Protein AF-A0A2D0CF47-F1 (afdb_monomer_lite)

Sequence (67 aa):
LKEYKIFQSMSRKGNCLDNSLMENFFGLLKQEIFHGKVYNCFVELKSAIDSYIYYYNNERIKQKLNW

Radius of gyration: 16.0 Å; chains: 1; bounding box: 42×30×42 Å

InterPro domains:
  IPR001584 Integrase, catalytic core [PF13333] (23-62)
  IPR012337 Ribonuclease H-like superfamily [SSF53098] (1-66)
  IPR036397 Ribonuclease H superfamily [G3DSA:3.30.420.10] (1-67)
  IPR050900 Transposase IS3/IS150/IS904 [PTHR46889] (1-66)

Foldseek 3Di:
DVVVVDDDDDDPVVDCVVPVVVVVVVVCLCVPQPPPDDDPDPVRVVVSVVVVVCCVVPPDDDDPPPD

Secondary structure (DSSP, 8-state):
-TTTT-----PPTT--HHHHHHHHHHHHHIIIIITT---SSHHHHHHHHHHHHHHHHHT--------

Structure (mmCIF, N/CA/C/O backbone):
data_AF-A0A2D0CF47-F1
#
_entry.id   AF-A0A2D0CF47-F1
#
loop_
_atom_site.group_PDB
_atom_site.id
_atom_site.type_symbol
_atom_site.label_atom_id
_atom_site.label_alt_id
_atom_site.label_comp_id
_atom_site.label_asym_id
_atom_site.label_entity_id
_atom_site.label_seq_id
_atom_site.pdbx_PDB_ins_code
_atom_site.Cartn_x
_atom_site.Cartn_y
_atom_site.Cartn_z
_atom_site.occupancy
_atom_site.B_iso_or_equiv
_atom_site.auth_seq_id
_atom_site.auth_comp_id
_atom_site.auth_asym_id
_atom_site.auth_atom_id
_atom_site.pdbx_PDB_model_num
ATOM 1 N N . LEU A 1 1 ? -22.546 6.585 2.580 1.00 72.88 1 LEU A N 1
ATOM 2 C CA . LEU A 1 1 ? -21.904 6.397 3.909 1.00 72.88 1 LEU A CA 1
ATOM 3 C C . LEU A 1 1 ? -22.930 6.142 5.011 1.00 72.88 1 LEU A C 1
ATOM 5 O O . LEU A 1 1 ? -22.936 5.036 5.529 1.00 72.88 1 LEU A O 1
ATOM 9 N N . LYS A 1 2 ? -23.847 7.081 5.308 1.00 81.00 2 LYS A N 1
ATOM 10 C CA . LYS A 1 2 ? -24.906 6.876 6.323 1.00 81.00 2 LYS A CA 1
ATOM 11 C C . LYS A 1 2 ? -25.812 5.668 6.052 1.00 81.00 2 LYS A C 1
ATOM 13 O O . LYS A 1 2 ? -26.125 4.941 6.983 1.00 81.00 2 LYS A O 1
ATOM 18 N N . GLU A 1 3 ? -26.172 5.435 4.792 1.00 93.94 3 GLU A N 1
ATOM 19 C CA . GLU A 1 3 ? -26.976 4.277 4.370 1.00 93.94 3 GLU A CA 1
ATOM 20 C C . GLU A 1 3 ? -26.303 2.936 4.704 1.00 93.94 3 GLU A C 1
ATOM 22 O O . GLU A 1 3 ? -26.931 2.039 5.252 1.00 93.94 3 GLU A O 1
ATOM 27 N N . TYR A 1 4 ? -24.987 2.851 4.500 1.00 93.81 4 TYR A N 1
ATOM 28 C CA . TYR A 1 4 ? -24.170 1.688 4.859 1.00 93.81 4 TYR A CA 1
ATOM 29 C C . TYR A 1 4 ? -23.711 1.693 6.326 1.00 93.81 4 TYR A C 1
ATOM 31 O O . TYR A 1 4 ? -22.876 0.879 6.708 1.00 93.81 4 TYR A O 1
ATOM 39 N N . LYS A 1 5 ? -24.211 2.626 7.152 1.00 92.12 5 LYS A N 1
ATOM 40 C CA . LYS A 1 5 ? -23.790 2.838 8.551 1.00 92.12 5 LYS A CA 1
ATOM 41 C C . LYS A 1 5 ? -22.274 3.026 8.722 1.00 92.12 5 LYS A C 1
ATOM 43 O O . LYS A 1 5 ? -21.715 2.702 9.765 1.00 92.12 5 LYS A O 1
ATOM 48 N N . ILE A 1 6 ? -21.613 3.581 7.706 1.00 90.38 6 ILE A N 1
ATOM 49 C CA . ILE A 1 6 ? -20.195 3.939 7.757 1.00 90.38 6 ILE A CA 1
ATOM 5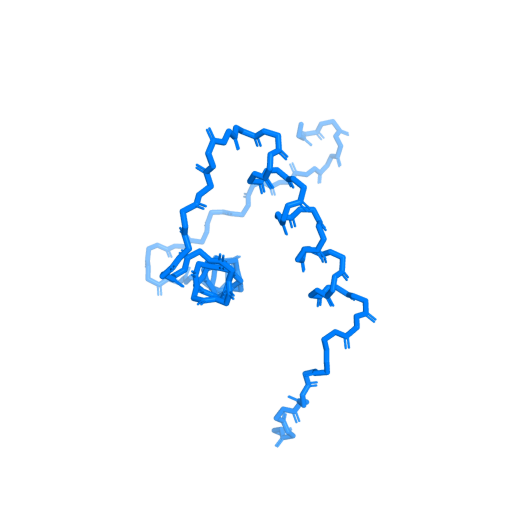0 C C . ILE A 1 6 ? -20.094 5.388 8.228 1.00 90.38 6 ILE A C 1
ATOM 52 O O . ILE A 1 6 ? -20.611 6.303 7.577 1.00 90.38 6 ILE A O 1
ATOM 56 N N . PHE A 1 7 ? -19.411 5.589 9.351 1.00 86.75 7 PHE A N 1
ATOM 57 C CA . PHE A 1 7 ? -19.151 6.900 9.936 1.00 86.75 7 PHE A CA 1
ATOM 58 C C . PHE A 1 7 ? -17.700 7.294 9.676 1.00 86.75 7 PHE A C 1
ATOM 60 O O . PHE A 1 7 ? -16.796 6.474 9.808 1.00 86.75 7 PHE A O 1
ATOM 67 N N . GLN A 1 8 ? -17.479 8.547 9.286 1.00 83.19 8 GLN A N 1
ATOM 68 C CA . GLN A 1 8 ? -16.123 9.062 9.120 1.00 83.19 8 GLN A CA 1
ATOM 69 C C . GLN A 1 8 ? -15.496 9.239 10.504 1.00 83.19 8 GLN A C 1
ATOM 71 O O . GLN A 1 8 ? -16.028 9.994 11.320 1.00 83.19 8 GLN A O 1
ATOM 76 N N . SER A 1 9 ? -14.383 8.551 10.762 1.00 78.56 9 SER A N 1
ATOM 77 C CA . SER A 1 9 ? -13.563 8.831 11.937 1.00 78.56 9 SER A CA 1
ATOM 78 C C . SER A 1 9 ? -12.671 10.024 11.627 1.00 78.56 9 SER A C 1
ATOM 80 O O . SER A 1 9 ? -11.776 9.940 10.789 1.00 78.56 9 SER A O 1
ATOM 82 N N . MET A 1 10 ? -12.947 11.152 12.274 1.00 78.69 10 MET A N 1
ATOM 83 C CA . MET A 1 10 ? -12.067 12.315 12.253 1.00 78.69 10 MET A CA 1
ATOM 84 C C . MET A 1 10 ? -11.354 12.360 13.598 1.00 78.69 10 MET A C 1
ATOM 86 O O . MET A 1 10 ? -11.877 12.904 14.575 1.00 78.69 10 MET A O 1
ATOM 90 N N . SER A 1 11 ? -10.175 11.745 13.674 1.00 71.31 11 SER A N 1
ATOM 91 C CA . SER A 1 11 ? -9.339 11.843 14.866 1.00 71.31 11 SER A CA 1
ATOM 92 C C . SER A 1 11 ? -8.950 13.313 15.110 1.00 71.31 11 SER A C 1
ATOM 94 O O . SER A 1 11 ? -8.788 14.104 14.176 1.00 71.31 11 SER A O 1
ATOM 96 N N . ARG A 1 12 ? -8.811 13.718 16.378 1.00 75.69 12 ARG A N 1
ATOM 97 C CA . ARG A 1 12 ? -8.366 15.083 16.717 1.00 75.69 12 ARG A CA 1
ATOM 98 C C . ARG A 1 12 ? -6.951 15.324 16.184 1.00 75.69 12 ARG A C 1
ATOM 100 O O . ARG A 1 12 ? -6.135 14.408 16.151 1.00 75.69 12 ARG A O 1
A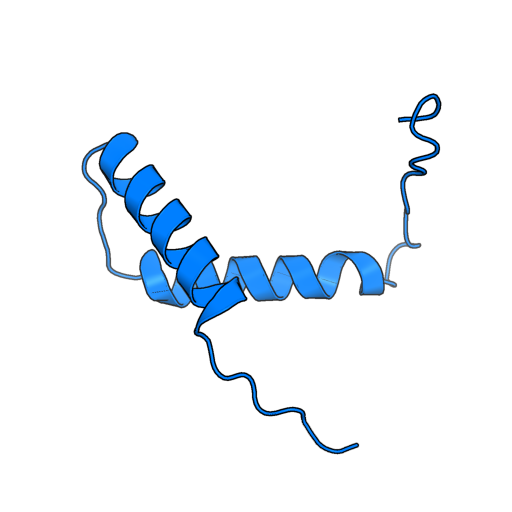TOM 107 N N . LYS A 1 13 ? -6.629 16.573 15.834 1.00 74.00 13 LYS A N 1
ATOM 108 C CA . LYS A 1 13 ? -5.264 16.971 15.450 1.00 74.00 13 LYS A CA 1
ATOM 109 C C . LYS A 1 13 ? -4.262 16.500 16.519 1.00 74.00 13 LYS A C 1
ATOM 111 O O . LYS A 1 13 ? -4.446 16.802 17.694 1.00 74.00 13 LYS A O 1
ATOM 116 N N . GLY A 1 14 ? -3.235 15.754 16.106 1.00 72.19 14 GLY A N 1
ATOM 117 C CA . GLY A 1 14 ? -2.240 15.145 17.004 1.00 72.19 14 GLY A CA 1
ATOM 118 C C . GLY A 1 14 ? -2.557 13.715 17.464 1.00 72.19 14 GLY A C 1
ATOM 119 O O . GLY A 1 14 ? -1.717 13.094 18.103 1.00 72.19 14 GLY A O 1
ATOM 120 N N . ASN A 1 15 ? -3.722 13.168 17.113 1.00 71.38 15 ASN A N 1
ATOM 121 C CA . ASN A 1 15 ? -4.068 11.769 17.333 1.00 71.38 15 ASN A CA 1
ATOM 122 C C . ASN A 1 15 ? -4.247 11.093 15.969 1.00 71.38 15 ASN A C 1
ATOM 124 O O . ASN A 1 15 ? -5.296 11.232 15.357 1.00 71.38 15 ASN A O 1
ATOM 128 N N . CYS A 1 16 ? -3.215 10.421 15.460 1.00 72.62 16 CYS A N 1
ATOM 129 C CA . CYS A 1 16 ? -3.221 9.818 14.124 1.00 72.62 16 CYS A CA 1
ATOM 130 C C . CYS A 1 16 ? -3.456 8.304 14.140 1.00 72.62 16 CYS A C 1
ATOM 132 O O . CYS A 1 16 ? -3.110 7.646 13.166 1.00 72.62 16 CYS A O 1
ATOM 134 N N . LEU A 1 17 ? -4.028 7.733 15.209 1.00 74.94 17 LEU A N 1
ATOM 135 C CA . LEU A 1 17 ? -4.191 6.277 15.335 1.00 74.94 17 LEU A CA 1
ATOM 136 C C . LEU A 1 17 ? -4.864 5.661 14.097 1.00 74.94 17 LEU A C 1
ATOM 138 O O . LEU A 1 17 ? -4.349 4.688 13.551 1.00 74.94 17 LEU A O 1
ATOM 142 N N . ASP A 1 18 ? -5.905 6.315 13.579 1.00 79.94 18 ASP A N 1
ATOM 143 C CA . ASP A 1 18 ? -6.650 5.845 12.406 1.00 79.94 18 ASP A CA 1
ATOM 144 C C . ASP A 1 18 ? -5.857 5.985 11.091 1.00 79.94 18 ASP A C 1
ATOM 146 O O . ASP A 1 18 ? -6.058 5.217 10.152 1.00 79.94 18 ASP A O 1
ATOM 150 N N . ASN A 1 19 ? -4.929 6.946 11.014 1.00 83.81 19 ASN A N 1
ATOM 151 C CA . ASN A 1 19 ? -4.154 7.238 9.803 1.00 83.81 19 ASN A CA 1
ATOM 152 C C . ASN A 1 19 ? -2.782 6.545 9.780 1.00 83.81 19 ASN A C 1
ATOM 154 O O . ASN A 1 19 ? -2.266 6.219 8.715 1.00 83.81 19 ASN A O 1
ATOM 158 N N . SER A 1 20 ? -2.199 6.286 10.950 1.00 87.44 20 SER A N 1
ATOM 159 C CA . SER A 1 20 ? -0.819 5.814 11.114 1.00 87.44 20 SER A CA 1
ATOM 160 C C . SER A 1 20 ? -0.545 4.488 10.398 1.00 87.44 20 SER A C 1
ATOM 162 O O . SER A 1 20 ? 0.517 4.303 9.804 1.00 87.44 20 SER A O 1
ATOM 164 N N . LEU A 1 21 ? -1.524 3.579 10.383 1.00 87.06 21 LEU A N 1
ATOM 165 C CA . LEU A 1 21 ? -1.436 2.310 9.660 1.00 87.06 21 LEU A CA 1
ATOM 166 C C . LEU A 1 21 ? -1.359 2.521 8.144 1.00 87.06 21 LEU A C 1
ATOM 168 O O . LEU A 1 21 ? -0.545 1.884 7.473 1.00 87.06 21 LEU A O 1
ATOM 172 N N . MET A 1 22 ? -2.178 3.430 7.610 1.00 91.50 22 MET A N 1
ATOM 173 C CA . MET A 1 22 ? -2.177 3.743 6.182 1.00 91.50 22 MET A CA 1
ATOM 174 C C . MET A 1 22 ? -0.933 4.531 5.777 1.00 91.50 22 MET A C 1
ATOM 176 O O . MET A 1 22 ? -0.352 4.241 4.734 1.00 91.50 22 MET A O 1
ATOM 180 N N . GLU A 1 23 ? -0.462 5.464 6.608 1.00 92.00 23 GLU A N 1
ATOM 181 C CA . GLU A 1 23 ? 0.819 6.151 6.393 1.00 92.00 23 GLU A CA 1
ATOM 182 C C . GLU A 1 23 ? 1.981 5.157 6.328 1.00 92.00 23 GLU A C 1
ATOM 184 O O . GLU A 1 23 ? 2.799 5.228 5.409 1.00 92.00 23 GLU A O 1
ATOM 189 N N . ASN A 1 24 ? 2.020 4.188 7.249 1.00 91.88 24 ASN A N 1
ATOM 190 C CA . ASN A 1 24 ? 3.023 3.128 7.232 1.00 91.88 24 ASN A CA 1
ATOM 191 C C . ASN A 1 24 ? 2.950 2.300 5.943 1.00 91.88 24 ASN A C 1
ATOM 193 O O . ASN A 1 24 ? 3.974 2.099 5.292 1.00 91.88 24 ASN A O 1
ATOM 197 N N . PHE A 1 25 ? 1.750 1.868 5.545 1.00 94.06 25 PHE A N 1
ATOM 198 C CA . PHE A 1 25 ? 1.550 1.127 4.301 1.00 94.06 25 PHE A CA 1
ATOM 199 C C . PHE A 1 25 ? 2.059 1.903 3.079 1.00 94.06 25 PHE A C 1
ATOM 201 O O . PHE A 1 25 ? 2.836 1.368 2.289 1.00 94.06 25 PHE A O 1
ATOM 208 N N . PHE A 1 26 ? 1.682 3.177 2.934 1.00 94.88 26 PHE A N 1
ATOM 209 C CA . PHE A 1 26 ? 2.117 3.988 1.795 1.00 94.88 26 PHE A CA 1
ATOM 210 C C . PHE A 1 26 ? 3.619 4.281 1.810 1.00 94.88 26 PHE A C 1
ATOM 212 O O . PHE A 1 26 ? 4.223 4.377 0.739 1.00 94.88 26 PHE A O 1
ATOM 219 N N . GLY A 1 27 ? 4.228 4.409 2.991 1.00 95.00 27 GLY A N 1
ATOM 220 C CA . GLY A 1 27 ? 5.680 4.508 3.132 1.00 95.00 27 GLY A CA 1
ATOM 221 C C . GLY A 1 27 ? 6.386 3.264 2.592 1.00 95.00 27 GLY A C 1
ATOM 222 O O . GLY A 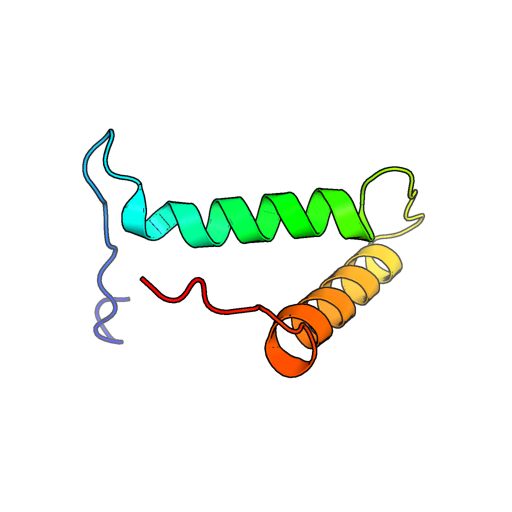1 27 ? 7.266 3.380 1.739 1.00 95.00 27 GLY A O 1
ATOM 223 N N . LEU A 1 28 ? 5.938 2.079 3.017 1.00 95.12 28 LEU A N 1
ATOM 224 C CA . LEU A 1 28 ? 6.494 0.797 2.574 1.00 95.12 28 LEU A CA 1
ATOM 225 C C . LEU A 1 28 ? 6.296 0.572 1.074 1.00 95.12 28 LEU A C 1
ATOM 227 O O . LEU A 1 28 ? 7.252 0.231 0.389 1.00 95.12 28 LEU A O 1
ATOM 231 N N . LEU A 1 29 ? 5.100 0.843 0.543 1.00 96.06 29 LEU A N 1
ATOM 232 C CA . LEU A 1 29 ? 4.819 0.719 -0.889 1.00 96.06 29 LEU A CA 1
ATOM 233 C C . LEU A 1 29 ? 5.782 1.577 -1.717 1.00 96.06 29 LEU A C 1
ATOM 235 O O . LEU A 1 29 ? 6.414 1.090 -2.654 1.00 96.06 29 LEU A O 1
ATOM 239 N N . LYS A 1 30 ? 5.943 2.855 -1.359 1.00 94.44 30 LYS A N 1
ATOM 240 C CA . LYS A 1 30 ? 6.851 3.752 -2.085 1.00 94.44 30 LYS A CA 1
ATOM 241 C C . LYS A 1 30 ? 8.302 3.288 -1.989 1.00 94.44 30 LYS A C 1
ATOM 243 O O . LYS A 1 30 ? 9.015 3.344 -2.985 1.00 94.44 30 LYS A O 1
ATOM 248 N N . GLN A 1 31 ? 8.735 2.819 -0.825 1.00 95.12 31 GLN A N 1
ATOM 249 C CA . GLN A 1 31 ? 10.100 2.342 -0.633 1.00 95.12 31 GLN A CA 1
ATOM 250 C C . GLN A 1 31 ? 10.381 1.041 -1.397 1.00 95.12 31 GLN A C 1
ATOM 252 O O . GLN A 1 31 ? 11.439 0.910 -2.001 1.00 95.12 31 GLN A O 1
ATOM 257 N N . GLU A 1 32 ? 9.455 0.085 -1.365 1.00 93.94 32 GLU A N 1
ATOM 258 C CA . GLU A 1 32 ? 9.698 -1.279 -1.842 1.00 93.94 32 GLU A CA 1
ATOM 259 C C . GLU A 1 32 ? 9.471 -1.437 -3.352 1.00 93.94 32 GLU A C 1
ATOM 261 O O . GLU A 1 32 ? 10.178 -2.224 -3.979 1.00 93.94 32 GLU A O 1
ATOM 266 N N . ILE A 1 33 ? 8.527 -0.700 -3.958 1.00 93.94 33 ILE A N 1
ATOM 267 C CA . ILE A 1 33 ? 8.233 -0.843 -5.399 1.00 93.94 33 ILE A CA 1
ATOM 268 C C . ILE A 1 33 ? 8.476 0.418 -6.229 1.00 93.94 33 ILE A C 1
ATOM 270 O O . ILE A 1 33 ? 8.646 0.312 -7.440 1.00 93.94 33 ILE A O 1
ATOM 274 N N . PHE A 1 34 ? 8.507 1.602 -5.613 1.00 88.50 34 PHE A N 1
ATOM 275 C CA . PHE A 1 34 ? 8.601 2.867 -6.350 1.00 88.50 34 PHE A CA 1
ATOM 276 C C . PHE A 1 34 ? 10.016 3.460 -6.346 1.00 88.50 34 PHE A C 1
ATOM 278 O O . PHE A 1 34 ? 10.458 4.040 -7.335 1.00 88.50 34 PHE A O 1
ATOM 285 N N . HIS A 1 35 ? 10.747 3.324 -5.242 1.00 89.88 35 HIS A N 1
ATOM 286 C CA . HIS A 1 35 ? 12.073 3.910 -5.097 1.00 89.88 35 HIS A CA 1
ATOM 287 C C . HIS A 1 35 ? 13.078 3.275 -6.072 1.00 89.88 35 HIS A C 1
ATOM 289 O O . HIS A 1 35 ? 13.310 2.070 -6.049 1.00 89.88 35 HIS A O 1
ATOM 295 N N . GLY A 1 36 ? 13.693 4.099 -6.927 1.00 88.50 36 GLY A N 1
ATOM 296 C CA . GLY A 1 36 ? 14.676 3.648 -7.919 1.00 88.50 36 GLY A CA 1
ATOM 297 C C . GLY A 1 36 ? 14.083 2.934 -9.139 1.00 88.50 36 GLY A C 1
ATOM 298 O O . GLY A 1 36 ? 14.842 2.402 -9.947 1.00 88.50 36 GLY A O 1
ATOM 299 N N . LYS A 1 37 ? 12.753 2.931 -9.300 1.00 91.88 37 LYS A N 1
ATOM 300 C CA . LYS A 1 37 ? 12.065 2.304 -10.432 1.00 91.88 37 LYS A CA 1
ATOM 301 C C . LYS A 1 37 ? 11.300 3.337 -11.254 1.00 91.88 37 LYS A C 1
ATOM 303 O O . LYS A 1 37 ? 10.596 4.183 -10.711 1.00 91.88 37 LYS A O 1
ATOM 308 N N . VAL A 1 38 ? 11.428 3.247 -12.575 1.00 93.50 38 VAL A N 1
ATOM 309 C CA . VAL A 1 38 ? 10.648 4.047 -13.526 1.00 93.50 38 VAL A CA 1
ATOM 310 C C . VAL A 1 38 ? 9.596 3.146 -14.152 1.00 93.50 38 VAL A C 1
ATOM 312 O O . VAL A 1 38 ? 9.920 2.074 -14.654 1.00 93.50 38 VAL A O 1
ATOM 315 N N . TYR A 1 39 ? 8.345 3.592 -14.108 1.00 95.12 39 TYR A N 1
ATOM 316 C CA . TYR A 1 39 ? 7.224 2.951 -14.783 1.00 95.12 39 TYR A CA 1
ATOM 317 C C . TYR A 1 39 ? 6.893 3.756 -16.034 1.00 95.12 39 TYR A C 1
ATOM 319 O O . TYR A 1 39 ? 6.670 4.965 -15.951 1.00 95.12 39 TYR A O 1
ATOM 327 N N . ASN A 1 40 ? 6.862 3.099 -17.189 1.00 94.56 40 ASN A N 1
ATOM 328 C CA . ASN A 1 40 ? 6.749 3.782 -18.480 1.00 94.56 40 ASN A CA 1
ATOM 329 C C . ASN A 1 40 ? 5.297 4.067 -18.870 1.00 94.56 40 ASN A C 1
ATOM 331 O O . ASN A 1 40 ? 5.032 4.878 -19.757 1.00 94.56 40 ASN A O 1
ATOM 335 N N . CYS A 1 41 ? 4.340 3.408 -18.215 1.00 96.44 41 CYS A N 1
ATOM 336 C CA . CYS A 1 41 ? 2.925 3.668 -18.414 1.00 96.44 41 CYS A CA 1
ATOM 337 C C . CYS A 1 41 ? 2.099 3.375 -17.158 1.00 96.44 41 CYS A C 1
ATOM 339 O O . CYS A 1 41 ? 2.513 2.659 -16.243 1.00 96.44 41 CYS A O 1
ATOM 341 N N . PHE A 1 42 ? 0.879 3.912 -17.143 1.00 96.06 42 PHE A N 1
ATOM 342 C CA . PHE A 1 42 ? -0.066 3.708 -16.047 1.00 96.06 42 PHE A CA 1
ATOM 343 C C . PHE A 1 42 ? -0.392 2.228 -15.813 1.00 96.06 42 PHE A C 1
ATOM 345 O O . PHE A 1 42 ? -0.506 1.804 -14.668 1.00 96.06 42 PHE A O 1
ATOM 352 N N . VAL A 1 43 ? -0.522 1.436 -16.883 1.00 97.81 43 VAL A N 1
ATOM 353 C CA . VAL A 1 43 ? -0.867 0.008 -16.786 1.00 97.81 43 VAL A CA 1
ATOM 354 C C . VAL A 1 43 ? 0.215 -0.763 -16.032 1.00 97.81 43 VAL A C 1
ATOM 356 O O . VAL A 1 43 ? -0.102 -1.569 -15.159 1.00 97.81 43 VAL A O 1
ATOM 359 N N . GLU A 1 44 ? 1.484 -0.472 -16.318 1.00 96.94 44 GLU A N 1
ATOM 360 C CA . GLU A 1 44 ? 2.627 -1.087 -15.645 1.00 96.94 44 GLU A CA 1
ATOM 361 C C . GLU A 1 44 ? 2.645 -0.743 -14.149 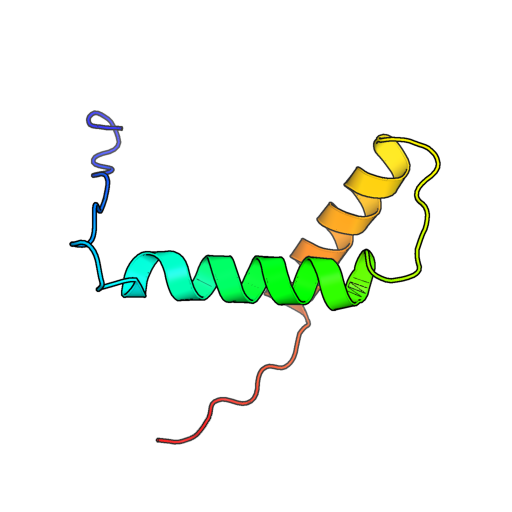1.00 96.94 44 GLU A C 1
ATOM 363 O O . GLU A 1 44 ? 2.745 -1.632 -13.301 1.00 96.94 44 GLU A O 1
ATOM 368 N N . LEU A 1 45 ? 2.471 0.542 -13.818 1.00 96.19 45 LEU A N 1
ATOM 369 C CA . LEU A 1 45 ? 2.403 0.997 -12.431 1.00 96.19 45 LEU A CA 1
ATOM 370 C C . LEU A 1 45 ? 1.220 0.364 -11.688 1.00 96.19 45 LEU A C 1
ATOM 372 O O . LEU A 1 45 ? 1.386 -0.131 -10.574 1.00 96.19 45 LEU A O 1
ATOM 376 N N . LYS A 1 46 ? 0.034 0.346 -12.308 1.00 97.31 46 LYS A N 1
ATOM 377 C CA . LYS A 1 46 ? -1.170 -0.255 -11.728 1.00 97.31 46 LYS A CA 1
ATOM 378 C C . LYS A 1 46 ? -0.944 -1.733 -11.424 1.00 97.31 46 LYS A C 1
ATOM 380 O O . LYS A 1 46 ? -1.220 -2.162 -10.310 1.00 97.31 46 LYS A O 1
ATOM 385 N N . SER A 1 47 ? -0.402 -2.488 -12.380 1.00 97.44 47 SER A N 1
ATOM 386 C CA . SER A 1 47 ? -0.129 -3.912 -12.179 1.00 97.44 47 SER A CA 1
ATOM 387 C C . SER A 1 47 ? 0.861 -4.144 -11.040 1.00 97.44 47 SER A C 1
ATOM 389 O O . SER A 1 47 ? 0.677 -5.076 -10.264 1.00 97.44 47 SER A O 1
ATOM 391 N N . ALA A 1 48 ? 1.892 -3.305 -10.908 1.00 96.75 48 ALA A N 1
ATOM 392 C CA . ALA A 1 48 ? 2.841 -3.424 -9.806 1.00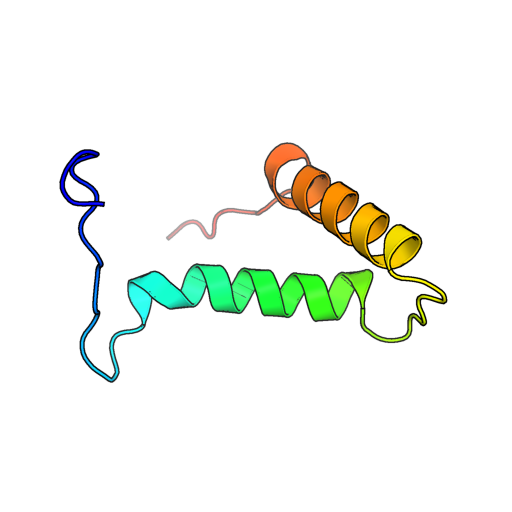 96.75 48 ALA A CA 1
ATOM 393 C C . ALA A 1 48 ? 2.203 -3.119 -8.443 1.00 96.75 48 ALA A C 1
ATOM 395 O O . ALA A 1 48 ? 2.486 -3.821 -7.474 1.00 96.75 48 ALA A O 1
ATOM 396 N N . ILE A 1 49 ? 1.329 -2.109 -8.369 1.00 96.94 49 ILE A N 1
ATOM 397 C CA . ILE A 1 49 ? 0.578 -1.781 -7.149 1.00 96.94 49 ILE A CA 1
ATOM 398 C C . ILE A 1 49 ? -0.375 -2.923 -6.775 1.00 96.94 49 ILE A C 1
ATOM 400 O O . ILE A 1 49 ? -0.390 -3.327 -5.615 1.00 96.94 49 ILE A O 1
ATOM 404 N N . ASP A 1 50 ? -1.125 -3.473 -7.734 1.00 98.06 50 ASP A N 1
ATOM 405 C CA . ASP A 1 50 ? -2.063 -4.578 -7.492 1.00 98.06 50 ASP A CA 1
ATOM 406 C C . ASP A 1 50 ? -1.329 -5.817 -6.948 1.00 98.06 50 ASP A C 1
ATOM 408 O O . ASP A 1 50 ? -1.723 -6.379 -5.922 1.00 98.06 50 ASP A O 1
ATOM 412 N N . SER A 1 51 ? -0.206 -6.192 -7.573 1.00 97.31 51 SER A N 1
ATOM 413 C CA . SER A 1 51 ? 0.640 -7.294 -7.100 1.00 97.31 51 SER A CA 1
ATOM 414 C C . SER A 1 51 ? 1.215 -7.025 -5.710 1.00 97.31 51 SER A C 1
ATOM 416 O O . SER A 1 51 ? 1.238 -7.918 -4.864 1.00 97.31 51 SER A O 1
ATOM 418 N N . TYR A 1 52 ? 1.648 -5.791 -5.442 1.00 96.94 52 TYR A N 1
ATOM 419 C CA . TYR A 1 52 ? 2.175 -5.414 -4.135 1.00 96.94 52 TYR A CA 1
ATOM 420 C C . TYR A 1 52 ? 1.113 -5.485 -3.034 1.00 96.94 52 TYR A C 1
ATOM 422 O O . TYR A 1 52 ? 1.398 -5.970 -1.942 1.00 96.94 52 TYR A O 1
ATOM 430 N N . ILE A 1 53 ? -0.117 -5.042 -3.313 1.00 96.88 53 ILE A N 1
ATOM 431 C CA . ILE A 1 53 ? -1.244 -5.142 -2.377 1.00 96.88 53 ILE A CA 1
ATOM 432 C C . ILE A 1 53 ? -1.547 -6.611 -2.067 1.00 96.88 53 ILE A C 1
ATOM 434 O O . ILE A 1 53 ? -1.751 -6.956 -0.901 1.00 96.88 53 ILE A O 1
ATOM 438 N N . TYR A 1 54 ? -1.549 -7.479 -3.083 1.00 97.50 54 TYR A N 1
ATOM 439 C CA . TYR A 1 54 ? -1.748 -8.912 -2.879 1.00 97.50 54 TYR A CA 1
ATOM 440 C C . TYR A 1 54 ? -0.655 -9.507 -1.983 1.00 97.50 54 TYR A C 1
ATOM 442 O O . TYR A 1 54 ? -0.980 -10.126 -0.969 1.00 97.50 54 TYR A O 1
ATOM 450 N N . TYR A 1 55 ? 0.618 -9.253 -2.298 1.00 96.44 55 TYR A N 1
ATOM 451 C CA . TYR A 1 55 ? 1.757 -9.683 -1.484 1.00 96.44 55 TYR A CA 1
ATOM 452 C C . TYR A 1 55 ? 1.651 -9.168 -0.039 1.00 96.44 55 TYR A C 1
ATOM 454 O O . TYR A 1 55 ? 1.750 -9.945 0.911 1.00 96.44 55 TYR A O 1
ATOM 462 N N . TYR A 1 56 ? 1.391 -7.869 0.142 1.00 94.88 56 TYR A N 1
ATOM 463 C CA . TYR A 1 56 ? 1.314 -7.237 1.459 1.00 94.88 56 TYR A CA 1
ATOM 464 C C . TYR A 1 56 ? 0.235 -7.870 2.346 1.00 94.88 56 TYR A C 1
ATOM 466 O O . TYR A 1 56 ? 0.458 -8.048 3.542 1.00 94.88 56 TYR A O 1
ATOM 474 N N . ASN A 1 57 ? -0.920 -8.210 1.768 1.00 93.69 57 ASN A N 1
ATOM 475 C CA . ASN A 1 57 ? -2.058 -8.740 2.516 1.00 93.69 57 ASN A CA 1
ATOM 476 C C . ASN A 1 57 ? -2.008 -10.258 2.735 1.00 93.69 57 ASN A C 1
ATOM 478 O O . ASN A 1 57 ? -2.541 -10.724 3.739 1.00 93.69 57 ASN A O 1
ATOM 482 N N . ASN A 1 58 ? -1.414 -11.023 1.813 1.00 94.69 58 ASN A N 1
ATOM 483 C CA . ASN A 1 58 ? -1.534 -12.486 1.812 1.00 94.69 58 ASN A CA 1
ATOM 484 C C . ASN A 1 58 ? -0.221 -13.222 2.103 1.00 94.69 58 ASN A C 1
ATOM 486 O O . ASN A 1 58 ? -0.257 -14.350 2.584 1.00 94.69 58 ASN A O 1
ATOM 490 N N . GLU A 1 59 ? 0.929 -12.610 1.820 1.00 94.88 59 GLU A N 1
ATOM 491 C CA . GLU A 1 59 ? 2.221 -13.314 1.810 1.00 94.88 59 GLU A CA 1
ATOM 492 C C . GLU A 1 59 ? 3.259 -12.678 2.740 1.00 94.88 59 GLU A C 1
ATOM 494 O O . GLU A 1 59 ? 4.148 -13.360 3.253 1.00 94.88 59 GLU A O 1
ATOM 499 N N . ARG A 1 60 ? 3.158 -11.367 2.987 1.00 90.44 60 ARG A N 1
ATOM 500 C CA . ARG A 1 60 ? 4.129 -10.627 3.791 1.00 90.44 60 ARG A CA 1
ATOM 501 C C . ARG A 1 60 ? 4.133 -11.115 5.240 1.00 90.44 60 ARG A C 1
ATOM 503 O O . ARG A 1 60 ? 3.223 -10.839 6.021 1.00 90.44 60 ARG A O 1
ATOM 510 N N . ILE A 1 61 ? 5.234 -11.744 5.640 1.00 86.25 61 ILE A N 1
ATOM 511 C CA . ILE A 1 61 ? 5.470 -12.135 7.031 1.00 86.25 61 ILE A CA 1
ATOM 512 C C . ILE A 1 61 ? 5.716 -10.871 7.863 1.00 86.25 61 ILE A C 1
ATOM 514 O O . ILE A 1 61 ? 6.719 -10.177 7.691 1.00 86.25 61 ILE A O 1
ATOM 518 N N . LYS A 1 62 ? 4.808 -10.575 8.796 1.00 78.94 62 LYS A N 1
ATOM 519 C CA . LYS A 1 62 ? 4.986 -9.522 9.802 1.00 78.94 62 LYS A CA 1
ATOM 520 C C . LYS A 1 62 ? 5.146 -10.191 11.162 1.00 78.94 62 LYS A C 1
ATOM 522 O O . LYS A 1 62 ? 4.194 -10.765 11.687 1.00 78.94 62 LYS A O 1
ATOM 527 N N . GLN A 1 63 ? 6.351 -10.142 11.729 1.00 73.81 63 GLN A N 1
ATOM 528 C CA . GLN A 1 63 ? 6.543 -10.568 13.114 1.00 73.81 63 GLN A CA 1
ATOM 529 C C . GLN A 1 63 ? 5.717 -9.647 14.013 1.00 73.81 63 GLN A C 1
ATOM 531 O O . GLN A 1 63 ? 5.849 -8.422 13.948 1.00 73.81 63 GLN A O 1
ATOM 536 N N . LYS A 1 64 ? 4.836 -10.226 14.833 1.00 66.69 64 LYS A N 1
ATOM 537 C CA . LYS A 1 64 ? 4.222 -9.469 15.920 1.00 66.69 64 LYS A CA 1
ATOM 538 C C . LYS A 1 64 ? 5.335 -9.155 16.912 1.00 66.69 64 LYS A C 1
ATOM 540 O O . LYS A 1 64 ? 6.020 -10.063 17.374 1.00 66.69 64 LYS A O 1
ATOM 545 N N . LEU A 1 65 ? 5.525 -7.875 17.217 1.00 67.94 65 LEU A N 1
ATOM 546 C CA . LEU A 1 65 ? 6.239 -7.500 18.429 1.00 67.94 65 LEU A CA 1
ATOM 547 C C . LEU A 1 65 ? 5.411 -8.078 19.579 1.00 67.94 65 LEU A C 1
ATOM 549 O O . LEU A 1 65 ? 4.253 -7.698 19.736 1.00 67.94 65 LEU A O 1
ATOM 553 N N . ASN A 1 66 ? 5.952 -9.065 20.291 1.00 55.91 66 ASN A N 1
ATOM 554 C CA . ASN A 1 66 ? 5.344 -9.558 21.520 1.00 55.91 66 ASN A CA 1
ATOM 555 C C . ASN A 1 66 ? 5.519 -8.447 22.558 1.00 55.91 66 ASN A C 1
ATOM 557 O O . ASN A 1 66 ? 6.623 -8.260 23.068 1.00 55.91 66 ASN A O 1
ATOM 561 N N . TRP A 1 67 ? 4.463 -7.672 22.779 1.00 54.75 67 TRP A N 1
ATOM 562 C CA . TRP A 1 67 ? 4.340 -6.755 23.906 1.00 54.75 67 TRP A CA 1
ATOM 563 C C . TRP A 1 67 ? 3.535 -7.426 25.012 1.00 54.75 67 TRP A C 1
ATOM 565 O O . TRP A 1 67 ? 2.570 -8.152 24.676 1.00 54.75 67 TRP A O 1
#

Orga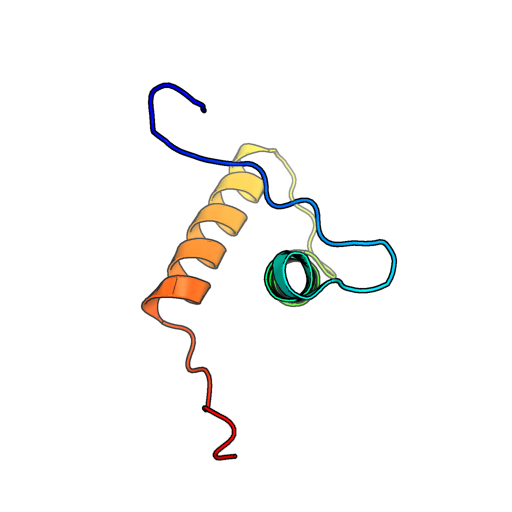nism: Enterococcus faecium (NCBI:txid1352)

pLDDT: mean 87.75, std 10.57, range [54.75, 98.06]